Protein AF-A0A3M9NQM4-F1 (afdb_monomer_lite)

Structure (mmCIF, N/CA/C/O backbone):
data_AF-A0A3M9NQM4-F1
#
_entry.id   AF-A0A3M9NQM4-F1
#
loop_
_atom_site.group_PDB
_atom_site.id
_atom_site.type_symbol
_atom_site.label_atom_id
_atom_site.label_alt_id
_atom_site.label_comp_id
_atom_site.label_asym_id
_atom_site.label_entity_id
_atom_site.label_seq_id
_atom_site.pdbx_PDB_ins_code
_atom_site.Cartn_x
_atom_site.Cartn_y
_atom_site.Cartn_z
_atom_site.occupancy
_atom_site.B_iso_or_equiv
_atom_site.auth_seq_id
_atom_site.auth_comp_id
_atom_site.auth_asym_id
_atom_site.auth_atom_id
_atom_site.pdbx_PDB_model_num
ATOM 1 N N . MET A 1 1 ? -20.648 19.987 5.877 1.00 42.72 1 MET A N 1
ATOM 2 C CA . MET A 1 1 ? -20.665 19.271 4.581 1.00 42.72 1 MET A CA 1
ATOM 3 C C . MET A 1 1 ? -22.056 18.678 4.388 1.00 42.72 1 MET A C 1
ATOM 5 O O . MET A 1 1 ? -22.565 18.093 5.330 1.00 42.72 1 MET A O 1
ATOM 9 N N . LYS A 1 2 ? -22.698 18.913 3.235 1.00 42.38 2 LYS A N 1
ATOM 10 C CA . LYS A 1 2 ? -24.076 18.497 2.906 1.00 42.38 2 LYS A CA 1
ATOM 11 C C . LYS A 1 2 ? -24.052 17.304 1.931 1.00 42.38 2 LYS A C 1
ATOM 13 O O . LYS A 1 2 ? -24.336 17.497 0.760 1.00 42.38 2 LYS A O 1
ATOM 18 N N . TYR A 1 3 ? -23.644 16.118 2.375 1.00 53.97 3 TYR A N 1
ATOM 19 C CA . TYR A 1 3 ? -23.673 14.913 1.520 1.00 53.97 3 TYR A CA 1
ATOM 20 C C . TYR A 1 3 ? -24.619 13.819 2.032 1.00 53.97 3 TYR A C 1
ATOM 22 O O . TYR A 1 3 ? -24.836 12.833 1.345 1.00 53.97 3 TYR A O 1
ATOM 30 N N . ASP A 1 4 ? -25.220 14.018 3.205 1.00 52.44 4 ASP A N 1
ATOM 31 C CA . ASP A 1 4 ? -25.971 12.979 3.917 1.00 52.44 4 ASP A CA 1
ATOM 32 C C . ASP A 1 4 ? -27.414 12.783 3.406 1.00 52.44 4 ASP A C 1
ATOM 34 O O . ASP A 1 4 ? -27.995 11.718 3.555 1.00 52.44 4 ASP A O 1
ATOM 38 N N . LYS A 1 5 ? -28.016 13.802 2.772 1.00 53.62 5 LYS A N 1
ATOM 39 C CA . LYS A 1 5 ? -29.459 13.789 2.454 1.00 53.62 5 LYS A CA 1
ATOM 40 C C . LYS A 1 5 ? -29.839 13.201 1.096 1.00 53.62 5 LYS A C 1
ATOM 42 O O . LYS A 1 5 ? -31.005 12.871 0.916 1.00 53.62 5 LYS A O 1
ATOM 47 N N . ASP A 1 6 ? -28.903 13.088 0.159 1.00 64.69 6 ASP A N 1
ATOM 48 C CA . ASP A 1 6 ? -29.222 12.711 -1.226 1.00 64.69 6 ASP A CA 1
ATOM 49 C C . ASP A 1 6 ? -29.076 11.202 -1.501 1.00 64.69 6 ASP A C 1
ATOM 51 O O . ASP A 1 6 ? -29.613 10.713 -2.492 1.00 64.69 6 ASP A O 1
ATOM 55 N N . TYR A 1 7 ? -28.406 10.444 -0.621 1.00 60.53 7 TYR A N 1
ATOM 56 C CA . TYR A 1 7 ? -28.168 9.005 -0.799 1.00 60.53 7 TYR A CA 1
ATOM 57 C C . TYR A 1 7 ? -28.222 8.255 0.544 1.00 60.53 7 TYR A C 1
ATOM 59 O O . TYR A 1 7 ? -27.173 7.951 1.111 1.00 60.53 7 TYR A O 1
ATOM 67 N N . PRO A 1 8 ? -29.425 7.938 1.059 1.00 58.69 8 PRO A N 1
ATOM 68 C CA . PRO A 1 8 ? -29.595 7.318 2.378 1.00 58.69 8 PRO A CA 1
ATOM 69 C C . PRO A 1 8 ? -28.987 5.907 2.491 1.00 58.69 8 PRO A C 1
ATOM 71 O O . PRO A 1 8 ? -28.735 5.451 3.599 1.00 58.69 8 PRO A O 1
ATOM 74 N N . ASP A 1 9 ? -28.723 5.237 1.362 1.00 64.38 9 ASP A N 1
ATOM 75 C CA . ASP A 1 9 ? -28.113 3.898 1.308 1.00 64.38 9 ASP A CA 1
ATOM 76 C C . ASP A 1 9 ? -26.593 3.921 1.059 1.00 64.38 9 ASP A C 1
ATOM 78 O O . ASP A 1 9 ? -25.956 2.868 0.950 1.00 64.38 9 ASP A O 1
ATOM 82 N N . MET A 1 10 ? -25.982 5.103 0.908 1.00 55.38 10 MET A N 1
ATOM 83 C CA . MET A 1 10 ? -24.534 5.200 0.750 1.00 55.38 10 MET A CA 1
ATOM 84 C C . MET A 1 10 ? -23.895 5.109 2.139 1.00 55.38 10 MET A C 1
ATOM 86 O O . MET A 1 10 ? -24.141 5.996 2.956 1.00 55.38 10 MET A O 1
ATOM 90 N N . PRO A 1 11 ? -23.067 4.085 2.430 1.00 52.34 11 PRO A N 1
ATOM 91 C CA . PRO A 1 11 ? -22.427 3.980 3.733 1.00 52.34 11 PRO A CA 1
ATOM 92 C C . PRO A 1 11 ? -21.628 5.257 3.983 1.00 52.34 11 PRO A C 1
ATOM 94 O O . PRO A 1 11 ? -20.752 5.624 3.188 1.00 52.34 11 PRO A O 1
ATOM 97 N N . THR A 1 12 ? -21.961 5.952 5.068 1.00 54.69 12 THR A N 1
ATOM 98 C CA . THR A 1 12 ? -21.257 7.166 5.475 1.00 54.69 12 THR A CA 1
ATOM 99 C C . THR A 1 12 ? -19.790 6.829 5.754 1.00 54.69 12 THR A C 1
ATOM 101 O O . THR A 1 12 ? -19.426 5.677 6.006 1.00 54.69 12 THR A O 1
ATOM 104 N N . ALA A 1 13 ? -18.903 7.827 5.706 1.00 50.00 13 ALA A N 1
ATOM 105 C CA . ALA A 1 13 ? -17.475 7.613 5.966 1.00 50.00 13 ALA A CA 1
ATOM 106 C C . ALA A 1 13 ? -17.199 6.970 7.345 1.00 50.00 13 ALA A C 1
ATOM 108 O O . ALA A 1 13 ? -16.156 6.347 7.524 1.00 50.00 13 ALA A O 1
ATOM 109 N N . GLU A 1 14 ? -18.146 7.068 8.285 1.00 50.31 14 GLU A N 1
ATOM 110 C CA . GLU A 1 14 ? -18.085 6.442 9.611 1.00 50.31 14 GLU A CA 1
ATOM 111 C C . GLU A 1 14 ? -18.491 4.949 9.601 1.00 50.31 14 GLU A C 1
ATOM 113 O O . GLU A 1 14 ? -18.000 4.160 10.414 1.00 50.31 14 GLU A O 1
ATOM 118 N N . GLU A 1 15 ? -19.303 4.516 8.630 1.00 58.75 15 GLU A N 1
ATOM 119 C CA . GLU A 1 15 ? -19.693 3.111 8.412 1.00 58.75 15 GLU A CA 1
ATOM 120 C C . GLU A 1 15 ? -18.789 2.375 7.407 1.00 58.75 15 GLU A C 1
ATOM 122 O O . GLU A 1 15 ? -18.780 1.141 7.330 1.00 58.75 15 GLU A O 1
ATOM 127 N N . GLY A 1 16 ? -17.982 3.119 6.650 1.00 72.38 16 GLY A N 1
ATOM 128 C CA . GLY A 1 16 ? -17.018 2.581 5.700 1.00 72.38 16 GLY A CA 1
ATOM 129 C C . GLY A 1 16 ? -15.943 1.700 6.351 1.00 72.38 16 GLY A C 1
ATOM 130 O O . GLY A 1 16 ? -15.502 1.897 7.482 1.00 72.38 16 GLY A O 1
ATOM 131 N N . GLN A 1 17 ? -15.467 0.699 5.612 1.00 82.94 17 GLN A N 1
ATOM 132 C CA . GLN A 1 17 ? -14.228 0.000 5.962 1.00 82.94 17 GLN A CA 1
ATOM 133 C C . GLN A 1 17 ? -13.028 0.773 5.395 1.00 82.94 17 GLN A C 1
ATOM 135 O O . GLN A 1 17 ? -13.127 1.238 4.257 1.00 82.94 17 GLN A O 1
ATOM 140 N N . PRO A 1 18 ? -11.884 0.857 6.103 1.00 91.69 18 PRO A N 1
ATOM 141 C CA . PRO A 1 18 ? -10.693 1.525 5.587 1.00 91.69 18 PRO A CA 1
ATOM 142 C C . PRO A 1 18 ? -10.189 0.836 4.319 1.00 91.69 18 PRO A C 1
ATOM 144 O O . PRO A 1 18 ? -9.980 -0.375 4.298 1.00 91.69 18 PRO A O 1
ATOM 147 N N . ARG A 1 19 ? -9.980 1.594 3.244 1.00 92.06 19 ARG A N 1
ATOM 148 C CA . ARG A 1 19 ? -9.493 1.069 1.962 1.00 92.06 19 ARG A CA 1
ATOM 149 C C . ARG A 1 19 ? -8.353 1.930 1.455 1.00 92.06 19 ARG A C 1
ATOM 151 O O . ARG A 1 19 ? -8.383 3.145 1.601 1.00 92.06 19 ARG A O 1
ATOM 158 N N . VAL A 1 20 ? -7.372 1.293 0.830 1.00 93.81 20 VAL A N 1
ATOM 159 C CA . VAL A 1 20 ? -6.257 1.966 0.167 1.00 93.81 20 VAL A CA 1
ATOM 160 C C . VAL A 1 20 ? -6.207 1.512 -1.281 1.00 93.81 20 VAL A C 1
ATOM 162 O O . VAL A 1 20 ? -6.210 0.315 -1.564 1.00 93.81 20 VAL A O 1
ATOM 165 N N . SER A 1 21 ? -6.125 2.479 -2.188 1.00 92.31 21 SER A N 1
ATOM 166 C CA . SER A 1 21 ? -5.792 2.262 -3.590 1.00 92.31 21 SER A CA 1
ATOM 167 C C . SER A 1 21 ? -4.551 3.083 -3.910 1.00 92.31 21 SER A C 1
ATOM 169 O O . SER A 1 21 ? -4.623 4.308 -3.963 1.00 92.31 21 SER A O 1
ATOM 171 N N . LEU A 1 22 ? -3.411 2.423 -4.104 1.00 90.69 22 LEU A N 1
ATOM 172 C CA . LEU A 1 22 ? -2.190 3.063 -4.587 1.00 90.69 22 LEU A CA 1
ATOM 173 C C . LEU A 1 22 ? -2.029 2.753 -6.066 1.00 90.69 22 LEU A C 1
ATOM 175 O O . LEU A 1 22 ? -1.942 1.587 -6.433 1.00 90.69 22 LEU A O 1
ATOM 179 N N . ILE A 1 23 ? -1.962 3.786 -6.900 1.00 88.69 23 ILE A N 1
ATOM 180 C CA . ILE A 1 23 ? -1.682 3.656 -8.329 1.00 88.69 23 ILE A CA 1
ATOM 181 C C . ILE A 1 23 ? -0.389 4.409 -8.598 1.00 88.69 23 ILE A C 1
ATOM 183 O O . ILE A 1 23 ? -0.321 5.620 -8.398 1.00 88.69 23 ILE A O 1
ATOM 187 N N . LEU A 1 24 ? 0.629 3.680 -9.037 1.00 84.69 24 LEU A N 1
ATOM 188 C CA . LEU A 1 24 ? 1.923 4.231 -9.388 1.00 84.69 24 LEU A CA 1
ATOM 189 C C . LEU A 1 24 ? 2.159 4.028 -10.890 1.00 84.69 24 LEU A C 1
ATOM 191 O O . LEU A 1 24 ? 2.370 2.887 -11.323 1.00 84.69 24 LEU A O 1
ATOM 195 N N . PRO A 1 25 ? 2.083 5.094 -11.705 1.00 79.50 25 PRO A N 1
ATOM 196 C CA . PRO A 1 25 ? 2.420 5.002 -13.116 1.00 79.50 25 PRO A CA 1
ATOM 197 C C . PRO A 1 25 ? 3.910 4.701 -13.274 1.00 79.50 25 PRO A C 1
ATOM 199 O O . PRO A 1 25 ? 4.737 5.202 -12.516 1.00 79.50 25 PRO A O 1
ATOM 202 N N . PHE A 1 26 ? 4.259 3.891 -14.270 1.00 72.69 26 PHE A N 1
ATOM 203 C CA . PHE A 1 26 ? 5.653 3.677 -14.616 1.00 72.69 26 PHE A CA 1
ATOM 204 C C . PHE A 1 26 ? 6.258 4.958 -15.195 1.00 72.69 26 PHE A C 1
ATOM 206 O O . PHE A 1 26 ? 5.868 5.406 -16.274 1.00 72.69 26 PHE A O 1
ATOM 213 N N . GLU A 1 27 ? 7.254 5.507 -14.505 1.00 67.06 27 GLU A N 1
ATOM 214 C CA . GLU A 1 27 ? 8.105 6.570 -15.030 1.00 67.06 27 GLU A CA 1
ATOM 215 C C . GLU A 1 27 ? 9.518 6.039 -15.292 1.00 67.06 27 GLU A C 1
ATOM 217 O O . GLU A 1 27 ? 10.037 5.241 -14.517 1.00 67.06 27 GLU A O 1
ATOM 222 N N . LEU A 1 28 ? 10.196 6.548 -16.331 1.00 54.69 28 LEU A N 1
ATOM 223 C CA . LEU A 1 28 ? 11.594 6.200 -16.664 1.00 54.69 28 LEU A CA 1
ATOM 224 C C . LEU A 1 28 ? 12.574 6.390 -15.485 1.00 54.69 28 LEU A C 1
ATOM 226 O O . LEU A 1 28 ? 13.648 5.798 -15.467 1.00 54.69 28 LEU A O 1
ATOM 230 N N . LYS A 1 29 ? 12.212 7.205 -14.486 1.00 55.62 29 LYS A N 1
ATOM 231 C CA . LYS A 1 29 ? 12.987 7.440 -13.257 1.00 55.62 29 LYS A CA 1
ATOM 232 C C . LYS A 1 29 ? 12.824 6.332 -12.202 1.00 55.62 29 LYS A C 1
ATOM 234 O O . LYS A 1 29 ? 13.580 6.308 -11.238 1.00 55.62 29 LYS A O 1
ATOM 239 N N . MET A 1 30 ? 11.882 5.403 -12.387 1.00 62.59 30 MET A N 1
ATOM 240 C CA . MET A 1 30 ? 11.623 4.252 -11.505 1.00 62.59 30 MET A CA 1
ATOM 241 C C . MET A 1 30 ? 12.415 2.995 -11.900 1.00 62.59 30 MET A C 1
ATOM 243 O O . MET A 1 30 ? 12.137 1.908 -11.402 1.00 62.59 30 MET A O 1
ATOM 247 N N . ASN A 1 31 ? 13.431 3.127 -12.761 1.00 63.50 31 ASN A N 1
ATOM 248 C CA . ASN A 1 31 ? 14.296 2.016 -13.187 1.00 63.50 31 ASN A CA 1
ATOM 249 C C . ASN A 1 31 ? 15.128 1.398 -12.045 1.00 63.50 31 ASN A C 1
ATOM 251 O O . ASN A 1 31 ? 15.769 0.367 -12.242 1.00 63.50 31 ASN A O 1
ATOM 255 N N . HIS A 1 32 ? 15.135 2.018 -10.862 1.00 71.00 32 HIS A N 1
ATOM 256 C CA . HIS A 1 32 ? 15.797 1.503 -9.671 1.00 71.00 32 HIS A CA 1
ATOM 257 C C . HIS A 1 32 ? 14.772 1.006 -8.653 1.00 71.00 32 HIS A C 1
ATOM 259 O O . HIS A 1 32 ? 13.951 1.772 -8.150 1.00 71.00 32 HIS A O 1
ATOM 265 N N . GLU A 1 33 ? 14.887 -0.275 -8.302 1.00 78.56 33 GLU A N 1
ATOM 266 C CA . GLU A 1 33 ? 14.038 -0.962 -7.325 1.00 78.56 33 GLU A CA 1
ATOM 267 C C . GLU A 1 33 ? 13.953 -0.190 -6.000 1.00 78.56 33 GLU A C 1
ATOM 269 O O . GLU A 1 33 ? 12.862 0.060 -5.497 1.00 78.56 33 GLU A O 1
ATOM 274 N N . LYS A 1 34 ? 15.086 0.310 -5.494 1.00 82.56 34 LYS A N 1
ATOM 275 C CA . LYS A 1 34 ? 15.122 1.135 -4.280 1.00 82.56 34 LYS A CA 1
ATOM 276 C C . LYS A 1 34 ? 14.226 2.377 -4.378 1.00 82.56 34 LYS A C 1
ATOM 278 O O . LYS A 1 34 ? 13.447 2.635 -3.471 1.00 82.56 34 LYS A O 1
ATOM 283 N N . SER A 1 35 ? 14.294 3.112 -5.488 1.00 82.00 35 SER A N 1
ATOM 284 C CA . SER A 1 35 ? 13.483 4.319 -5.693 1.00 82.00 35 SER A CA 1
ATOM 285 C C . SER A 1 35 ? 11.992 3.999 -5.780 1.00 82.00 35 SER A C 1
ATOM 287 O O . SER A 1 3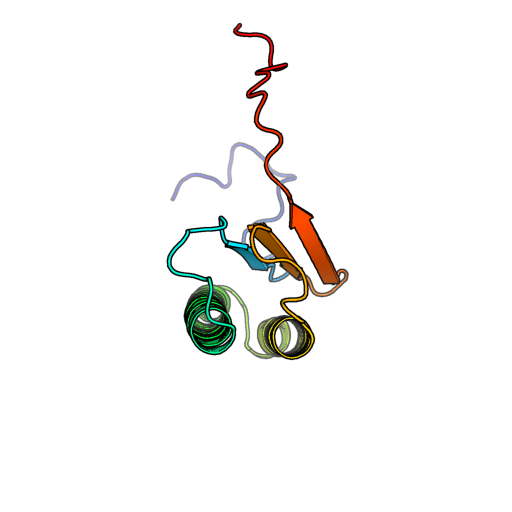5 ? 11.173 4.753 -5.261 1.00 82.00 35 SER A O 1
ATOM 289 N N . LEU A 1 36 ? 11.633 2.866 -6.389 1.00 82.75 36 LEU A N 1
ATOM 290 C CA . LEU A 1 36 ? 10.259 2.373 -6.370 1.00 82.75 36 LEU A CA 1
ATOM 291 C C . LEU A 1 36 ? 9.791 2.074 -4.938 1.00 82.75 36 LEU A C 1
ATOM 293 O O . LEU A 1 36 ? 8.713 2.515 -4.539 1.00 82.75 36 LEU A O 1
ATOM 297 N N . PHE A 1 37 ? 10.590 1.336 -4.167 1.00 87.44 37 PHE A N 1
ATOM 298 C CA . PHE A 1 37 ? 10.273 0.999 -2.780 1.00 87.44 37 PHE A CA 1
ATOM 299 C C . PHE A 1 37 ? 10.136 2.241 -1.898 1.00 87.44 37 PHE A C 1
ATOM 301 O O . PHE A 1 37 ? 9.199 2.316 -1.099 1.00 87.44 37 PHE A O 1
ATOM 308 N N . ASP A 1 38 ? 11.013 3.229 -2.070 1.00 88.12 38 ASP A N 1
ATOM 309 C CA . ASP A 1 38 ? 10.952 4.502 -1.353 1.00 88.12 38 ASP A CA 1
ATOM 310 C C . ASP A 1 38 ? 9.638 5.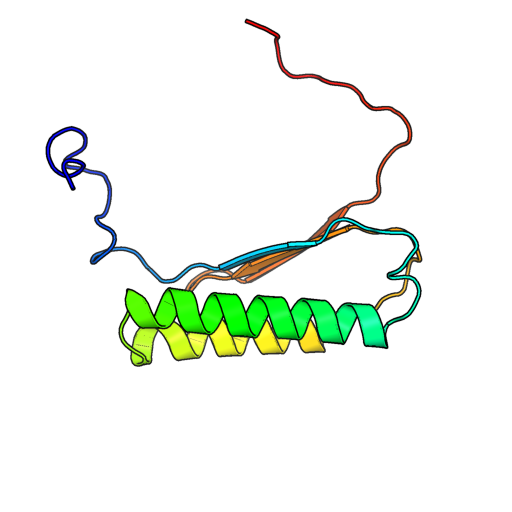241 -1.667 1.00 88.12 38 ASP A C 1
ATOM 312 O O . ASP A 1 38 ? 8.945 5.693 -0.751 1.00 88.12 38 ASP A O 1
ATOM 316 N N . LEU A 1 39 ? 9.232 5.294 -2.944 1.00 88.25 39 LEU A N 1
ATOM 317 C CA . LEU A 1 39 ? 7.968 5.912 -3.362 1.00 88.25 39 LEU A CA 1
ATOM 318 C C . LEU A 1 39 ? 6.746 5.173 -2.811 1.00 88.25 39 LEU A C 1
ATOM 320 O O . LEU A 1 39 ? 5.858 5.805 -2.240 1.00 88.25 39 LEU A O 1
ATOM 324 N N . LEU A 1 40 ? 6.708 3.844 -2.920 1.00 89.31 40 LEU A N 1
ATOM 325 C CA . LEU A 1 40 ? 5.616 3.034 -2.376 1.00 89.31 40 LEU A CA 1
ATOM 326 C C . LEU A 1 40 ? 5.501 3.190 -0.857 1.00 89.31 40 LEU A C 1
ATOM 328 O O . LEU A 1 40 ? 4.395 3.295 -0.327 1.00 89.31 40 LEU A O 1
ATOM 332 N N . THR A 1 41 ? 6.634 3.262 -0.158 1.00 91.50 41 THR A N 1
ATOM 333 C CA . THR A 1 41 ? 6.682 3.484 1.291 1.00 91.50 41 THR A CA 1
ATOM 334 C C . THR A 1 41 ? 6.165 4.873 1.655 1.00 91.50 41 THR A C 1
ATOM 336 O O . THR A 1 41 ? 5.360 5.010 2.579 1.00 91.50 41 THR A O 1
ATOM 339 N N . LEU A 1 42 ? 6.566 5.909 0.912 1.00 92.50 42 LEU A N 1
ATOM 340 C CA . LEU A 1 42 ? 6.070 7.270 1.102 1.00 92.50 42 LEU A CA 1
ATOM 341 C C . LEU A 1 42 ? 4.550 7.340 0.900 1.00 92.50 42 LEU A C 1
ATOM 343 O O . LEU A 1 42 ? 3.838 7.898 1.740 1.00 92.50 42 LEU A O 1
ATOM 347 N N . SER A 1 43 ? 4.044 6.728 -0.172 1.00 91.94 43 SER A N 1
ATOM 348 C CA . SER A 1 43 ? 2.611 6.648 -0.458 1.00 91.94 43 SER A CA 1
ATOM 349 C C . SER A 1 43 ? 1.847 5.870 0.616 1.00 91.94 43 SER A C 1
ATOM 351 O O . SER A 1 43 ? 0.775 6.307 1.033 1.00 91.94 43 SER A O 1
ATOM 353 N N . ALA A 1 44 ? 2.402 4.767 1.125 1.00 93.25 44 ALA A N 1
ATOM 354 C CA . ALA A 1 44 ? 1.799 3.995 2.210 1.00 93.25 44 ALA A CA 1
ATOM 355 C C . ALA A 1 44 ? 1.733 4.785 3.525 1.00 93.25 44 ALA A C 1
ATOM 357 O O . ALA A 1 44 ? 0.702 4.770 4.193 1.00 93.25 44 ALA A O 1
ATOM 358 N N . ASN A 1 45 ? 2.790 5.526 3.870 1.00 95.12 45 ASN A N 1
ATOM 359 C CA . ASN A 1 45 ? 2.803 6.391 5.051 1.00 95.12 45 ASN A CA 1
ATOM 360 C C . ASN A 1 45 ? 1.767 7.520 4.941 1.00 95.12 45 ASN A C 1
ATOM 362 O O . ASN A 1 45 ? 1.145 7.889 5.938 1.00 95.12 45 ASN A O 1
ATOM 366 N N . LYS A 1 46 ? 1.570 8.077 3.739 1.00 94.75 46 LYS A N 1
ATOM 367 C CA . LYS A 1 46 ? 0.522 9.074 3.492 1.00 94.75 46 LYS A CA 1
ATOM 368 C C . LYS A 1 46 ? -0.872 8.464 3.668 1.00 94.75 46 LYS A C 1
ATOM 370 O O . LYS A 1 46 ? -1.672 9.024 4.410 1.00 94.75 46 LYS A O 1
ATOM 375 N N . ALA A 1 47 ? -1.121 7.298 3.072 1.00 93.62 47 ALA A N 1
ATOM 376 C CA . ALA A 1 47 ? -2.393 6.589 3.208 1.00 93.62 47 ALA A CA 1
ATOM 377 C C . ALA A 1 47 ? -2.705 6.216 4.670 1.00 93.62 47 ALA A C 1
ATOM 379 O O . ALA A 1 47 ? -3.840 6.349 5.113 1.00 93.62 47 ALA A O 1
ATOM 380 N N . GLU A 1 48 ? -1.702 5.797 5.447 1.00 95.06 48 GLU A N 1
ATOM 381 C CA . GLU A 1 48 ? -1.848 5.530 6.885 1.00 95.06 48 GLU A CA 1
ATOM 382 C C . GLU A 1 48 ? -2.278 6.775 7.662 1.00 95.06 48 GLU A C 1
ATOM 384 O O . GLU A 1 48 ? -3.206 6.701 8.467 1.00 95.06 48 GLU A O 1
ATOM 389 N N . LYS A 1 49 ? -1.640 7.923 7.403 1.00 95.25 49 LYS A N 1
ATOM 390 C CA . LYS A 1 49 ? -2.023 9.191 8.034 1.00 95.25 49 LYS A CA 1
ATOM 391 C C . LYS A 1 49 ? -3.458 9.573 7.689 1.00 95.25 49 LYS A C 1
ATOM 393 O O . LYS A 1 49 ? -4.196 9.943 8.590 1.00 95.25 49 LYS A O 1
ATOM 398 N N . GLU A 1 50 ? -3.853 9.456 6.423 1.00 92.75 50 GLU A N 1
ATOM 399 C CA . GLU A 1 50 ? -5.210 9.787 5.972 1.00 92.75 50 GLU A CA 1
ATOM 400 C C . GLU A 1 50 ? -6.264 8.859 6.591 1.00 92.75 50 GLU A C 1
ATOM 402 O O . GLU A 1 50 ? -7.267 9.337 7.110 1.00 92.75 50 GLU A O 1
ATOM 407 N N . LEU A 1 51 ? -6.019 7.546 6.626 1.00 91.94 51 LEU A N 1
ATOM 408 C CA . LEU A 1 51 ? -6.959 6.592 7.219 1.00 91.94 51 LEU A CA 1
ATOM 409 C C . LEU A 1 51 ? -7.136 6.790 8.729 1.00 91.94 51 LEU A C 1
ATOM 411 O O . LEU A 1 51 ? -8.251 6.646 9.225 1.00 91.94 51 LEU A O 1
ATOM 415 N N . ARG A 1 52 ? -6.072 7.148 9.456 1.00 93.62 52 ARG A N 1
ATOM 416 C CA . ARG A 1 52 ? -6.142 7.426 10.902 1.00 93.62 52 ARG A CA 1
ATOM 417 C C . ARG A 1 52 ? -6.967 8.663 11.259 1.00 93.62 52 ARG A C 1
ATOM 419 O O . ARG A 1 52 ? -7.380 8.785 12.405 1.00 93.62 52 ARG A O 1
ATOM 426 N N . LEU A 1 53 ? -7.206 9.573 10.312 1.00 92.38 53 LEU A N 1
ATOM 427 C CA . LEU A 1 53 ? -8.078 10.732 10.540 1.00 92.38 53 LEU A CA 1
ATOM 428 C C . LEU A 1 53 ? -9.562 10.352 10.551 1.00 92.38 53 LEU A C 1
ATOM 430 O O . LEU A 1 53 ? -10.370 11.099 11.092 1.00 92.38 53 LEU A O 1
ATOM 434 N N . THR A 1 54 ? -9.924 9.225 9.934 1.00 90.00 54 THR A N 1
ATOM 435 C CA . THR A 1 54 ? -11.326 8.835 9.710 1.00 90.00 54 THR A CA 1
ATOM 436 C C . THR A 1 54 ? -11.709 7.552 10.442 1.00 90.00 54 THR A C 1
ATOM 438 O O . THR A 1 54 ? -12.866 7.380 10.805 1.00 90.00 54 THR A O 1
ATOM 441 N N . TYR A 1 55 ? -10.756 6.651 10.683 1.00 90.12 55 TYR A N 1
ATOM 442 C CA . TYR A 1 55 ? -11.021 5.336 11.258 1.00 90.12 55 TYR A CA 1
ATOM 443 C C . TYR A 1 55 ? -10.191 5.094 12.523 1.00 90.12 55 TYR A C 1
ATOM 445 O O . TYR A 1 55 ? -9.035 5.520 12.591 1.00 90.12 55 TYR A O 1
ATOM 453 N N . PRO A 1 56 ? -10.731 4.349 13.506 1.00 91.50 56 PRO A N 1
ATOM 454 C CA . PRO A 1 56 ? -9.982 3.967 14.694 1.00 91.50 56 PRO A CA 1
ATOM 455 C C . PRO A 1 56 ? -8.809 3.053 14.333 1.00 91.50 56 PRO A C 1
ATOM 457 O O . PRO A 1 56 ? -8.881 2.258 13.388 1.00 91.50 56 PRO A O 1
ATOM 460 N N . GLU A 1 57 ? -7.747 3.119 15.137 1.00 92.12 57 GLU A N 1
ATOM 461 C CA . GLU A 1 57 ? -6.496 2.386 14.905 1.00 92.12 57 GLU A CA 1
ATOM 462 C C . GLU A 1 57 ? -6.719 0.884 14.688 1.00 92.12 57 GLU A C 1
ATOM 464 O O . GLU A 1 57 ? -6.112 0.286 13.804 1.00 92.12 57 GLU A O 1
ATOM 469 N N . GLU A 1 58 ? -7.653 0.285 15.424 1.00 91.81 58 GLU A N 1
ATOM 470 C CA . GLU A 1 58 ? -8.002 -1.137 15.335 1.00 91.81 58 GLU A CA 1
ATOM 471 C C . GLU A 1 58 ? -8.457 -1.562 13.931 1.00 91.81 58 GLU A C 1
ATOM 473 O O . GLU A 1 58 ? -8.212 -2.691 13.502 1.00 91.81 58 GLU A O 1
ATOM 478 N N . ARG A 1 59 ? -9.092 -0.648 13.186 1.00 90.75 59 ARG A N 1
ATOM 479 C CA . ARG A 1 59 ? -9.515 -0.882 11.799 1.00 90.75 59 ARG A CA 1
ATOM 480 C C . ARG A 1 59 ? -8.407 -0.547 10.802 1.00 90.75 59 ARG A C 1
ATOM 482 O O . ARG A 1 59 ? -8.294 -1.213 9.773 1.00 90.75 59 ARG A O 1
ATOM 489 N N . VAL A 1 60 ? -7.578 0.457 11.092 1.00 94.44 60 VAL A N 1
ATOM 490 C CA . VAL A 1 60 ? -6.505 0.920 10.193 1.00 94.44 60 VAL A CA 1
ATOM 491 C C . VAL A 1 60 ? -5.305 -0.026 10.202 1.00 94.44 60 VAL A C 1
ATOM 493 O O . VAL A 1 60 ? -4.819 -0.423 9.139 1.00 94.44 60 VAL A O 1
ATOM 496 N N . ALA A 1 61 ? -4.852 -0.436 11.386 1.00 93.94 61 ALA A N 1
ATOM 497 C CA . ALA A 1 61 ? -3.679 -1.279 11.587 1.00 93.94 61 ALA A CA 1
ATOM 498 C C . ALA A 1 61 ? -3.650 -2.545 10.704 1.00 93.94 61 ALA A C 1
ATOM 500 O O . ALA A 1 61 ? -2.630 -2.776 10.043 1.00 93.94 61 ALA A O 1
ATOM 501 N N . PRO A 1 62 ? -4.723 -3.363 10.599 1.00 94.12 62 PRO A N 1
ATOM 502 C CA . PRO A 1 62 ? -4.696 -4.549 9.744 1.00 94.12 62 PRO A CA 1
ATOM 503 C C . PRO A 1 62 ? -4.570 -4.205 8.254 1.00 94.12 62 PRO A C 1
ATOM 505 O O . PRO A 1 62 ? -3.871 -4.912 7.526 1.00 94.12 62 PRO A O 1
ATOM 508 N N . VAL A 1 63 ? -5.192 -3.116 7.791 1.00 95.44 63 VAL A N 1
ATOM 509 C CA . VAL A 1 63 ? -5.114 -2.674 6.387 1.00 95.44 63 VAL A CA 1
ATOM 510 C C . VAL A 1 63 ? -3.709 -2.180 6.055 1.00 95.44 63 VAL A C 1
ATOM 512 O O . VAL A 1 63 ? -3.134 -2.591 5.047 1.00 95.44 63 VAL A O 1
ATOM 515 N N . ILE A 1 64 ? -3.105 -1.377 6.929 1.00 96.06 64 ILE A N 1
ATOM 516 C CA . ILE A 1 64 ? -1.740 -0.876 6.733 1.00 96.06 64 ILE A CA 1
ATOM 517 C C . ILE A 1 64 ? -0.707 -1.999 6.822 1.00 96.06 64 ILE A C 1
ATOM 519 O O . ILE A 1 64 ? 0.226 -2.044 6.017 1.00 96.06 64 ILE A O 1
ATOM 523 N N . LYS A 1 65 ? -0.893 -2.963 7.729 1.00 95.56 65 LYS A N 1
ATOM 524 C CA . LYS A 1 65 ? -0.039 -4.153 7.805 1.00 95.56 65 LYS A CA 1
ATOM 525 C C . LYS A 1 65 ? -0.079 -4.955 6.502 1.00 95.56 65 LYS A C 1
ATOM 527 O O . LYS A 1 65 ? 0.976 -5.341 5.999 1.00 95.56 65 LYS A O 1
ATOM 532 N N . LYS A 1 66 ? -1.271 -5.171 5.929 1.00 95.19 66 LYS A N 1
ATOM 533 C CA . LYS A 1 66 ? -1.419 -5.821 4.616 1.00 95.19 66 LYS A CA 1
ATOM 534 C C . LYS A 1 66 ? -0.725 -5.022 3.518 1.00 95.19 66 LYS A C 1
ATOM 536 O O . LYS A 1 66 ? 0.057 -5.595 2.769 1.00 95.19 66 LYS A O 1
ATOM 541 N N . LEU A 1 67 ? -0.948 -3.709 3.462 1.00 95.44 67 LEU A N 1
ATOM 542 C CA . LEU A 1 67 ? -0.332 -2.828 2.470 1.00 95.44 67 LEU A CA 1
ATOM 543 C C . LEU A 1 67 ? 1.198 -2.915 2.495 1.00 95.44 67 LEU A C 1
ATOM 545 O O . LEU A 1 67 ? 1.815 -3.162 1.462 1.00 95.44 67 LEU A O 1
ATOM 549 N N . ARG A 1 68 ? 1.810 -2.783 3.676 1.00 95.31 68 ARG A N 1
ATOM 550 C CA . ARG A 1 68 ? 3.269 -2.879 3.845 1.00 95.31 68 ARG A CA 1
ATOM 551 C C . ARG A 1 68 ? 3.802 -4.259 3.455 1.00 95.31 68 ARG A C 1
ATOM 553 O O . ARG A 1 68 ? 4.843 -4.343 2.810 1.00 95.31 68 ARG A O 1
ATOM 560 N N . ARG A 1 69 ? 3.073 -5.332 3.786 1.00 94.88 69 ARG A N 1
ATOM 561 C CA . ARG A 1 69 ? 3.416 -6.702 3.370 1.00 94.88 69 ARG A CA 1
ATOM 562 C C . ARG A 1 69 ? 3.385 -6.865 1.849 1.00 94.88 69 ARG A C 1
ATOM 564 O O . ARG A 1 69 ? 4.301 -7.466 1.301 1.00 94.88 69 ARG A O 1
ATOM 571 N N . LEU A 1 70 ? 2.358 -6.339 1.177 1.00 92.94 70 LEU A N 1
ATOM 572 C CA . LEU A 1 70 ? 2.276 -6.377 -0.286 1.00 92.94 70 LEU A CA 1
ATOM 573 C C . LEU A 1 70 ? 3.436 -5.612 -0.913 1.00 92.94 70 LEU A C 1
ATOM 575 O O . LEU A 1 70 ? 4.081 -6.149 -1.804 1.00 92.94 70 LEU A O 1
ATOM 579 N N . ILE A 1 71 ? 3.728 -4.405 -0.413 1.00 91.25 71 ILE A N 1
ATOM 580 C CA . ILE A 1 71 ? 4.842 -3.584 -0.899 1.00 91.25 71 ILE A CA 1
ATOM 581 C C . ILE A 1 71 ? 6.156 -4.352 -0.783 1.00 91.25 71 ILE A C 1
ATOM 583 O O . ILE A 1 71 ? 6.842 -4.495 -1.785 1.00 91.25 71 ILE A O 1
ATOM 587 N N . ALA A 1 72 ? 6.460 -4.925 0.386 1.00 90.38 72 ALA A N 1
ATOM 588 C CA . ALA A 1 72 ? 7.674 -5.716 0.611 1.00 90.38 72 ALA A CA 1
ATOM 589 C C . ALA A 1 72 ? 7.802 -6.946 -0.312 1.00 90.38 72 ALA A C 1
ATOM 591 O O . ALA A 1 72 ? 8.908 -7.418 -0.554 1.00 90.38 72 ALA A O 1
ATOM 592 N N . GLY A 1 73 ? 6.682 -7.475 -0.815 1.00 87.94 73 GLY A N 1
ATOM 593 C CA . GLY A 1 73 ? 6.653 -8.610 -1.736 1.00 87.94 73 GLY A CA 1
ATOM 594 C C . GLY A 1 73 ? 6.760 -8.240 -3.219 1.00 87.94 73 GLY A C 1
ATOM 595 O O . GLY A 1 73 ? 6.852 -9.140 -4.057 1.00 87.94 73 GLY A O 1
ATOM 596 N N . ILE A 1 74 ? 6.741 -6.956 -3.584 1.00 85.19 74 ILE A N 1
ATOM 597 C CA . ILE A 1 74 ? 6.842 -6.529 -4.986 1.00 85.19 74 ILE A CA 1
ATOM 598 C C . ILE A 1 74 ? 8.263 -6.774 -5.492 1.00 85.19 74 ILE A C 1
ATOM 600 O O 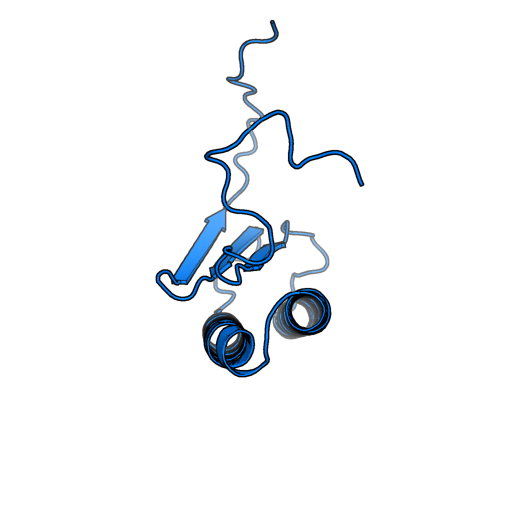. ILE A 1 74 ? 9.226 -6.327 -4.890 1.00 85.19 74 ILE A O 1
ATOM 604 N N . HIS A 1 75 ? 8.386 -7.475 -6.620 1.00 76.25 75 HIS A N 1
ATOM 605 C CA . HIS A 1 75 ? 9.666 -7.701 -7.292 1.00 76.25 75 HIS A CA 1
ATOM 606 C C . HIS A 1 75 ? 9.634 -7.047 -8.673 1.00 76.25 75 HIS A C 1
ATOM 608 O O . HIS A 1 75 ? 8.819 -7.415 -9.527 1.00 76.25 75 HIS A O 1
ATOM 614 N N . CYS A 1 76 ? 10.550 -6.115 -8.922 1.00 65.69 76 CYS A N 1
ATOM 615 C CA . CYS A 1 76 ? 10.690 -5.444 -10.212 1.00 65.69 76 CYS A CA 1
ATOM 616 C C . CYS A 1 76 ? 11.395 -6.340 -11.236 1.00 65.69 76 CYS A C 1
ATOM 618 O O . CYS A 1 76 ? 12.572 -6.175 -11.528 1.00 65.69 76 CYS A O 1
ATOM 620 N N . ARG A 1 77 ? 10.675 -7.315 -11.805 1.00 60.91 77 ARG A N 1
ATOM 621 C CA . ARG A 1 77 ? 11.229 -8.184 -12.861 1.00 60.91 77 ARG A CA 1
ATOM 622 C C . ARG A 1 77 ? 11.137 -7.594 -14.273 1.00 60.91 77 ARG A C 1
ATOM 624 O O . ARG A 1 77 ? 11.762 -8.132 -15.181 1.00 60.91 77 ARG A O 1
ATOM 631 N N . ARG A 1 78 ? 10.326 -6.553 -14.502 1.00 58.66 78 ARG A N 1
ATOM 632 C CA . ARG A 1 78 ? 10.087 -5.976 -15.838 1.00 58.66 78 ARG A CA 1
ATOM 633 C C . ARG A 1 78 ? 10.161 -4.455 -15.798 1.00 58.66 78 ARG A C 1
ATOM 635 O O . ARG A 1 78 ? 9.372 -3.816 -15.109 1.00 58.66 78 ARG A O 1
ATOM 642 N N . ASN A 1 79 ? 11.064 -3.895 -16.594 1.00 61.22 79 ASN A N 1
ATOM 643 C CA . ASN A 1 79 ? 11.500 -2.498 -16.528 1.00 61.22 79 ASN A CA 1
ATOM 644 C C . ASN A 1 79 ? 10.470 -1.447 -16.981 1.00 61.22 79 ASN A C 1
ATOM 646 O O . ASN A 1 79 ? 10.871 -0.316 -17.178 1.00 61.22 79 ASN A O 1
ATOM 650 N N . ASN A 1 80 ? 9.181 -1.764 -17.168 1.00 70.75 80 ASN A N 1
ATOM 651 C CA . ASN A 1 80 ? 8.193 -0.826 -17.730 1.00 70.75 80 ASN A CA 1
ATOM 652 C C . ASN A 1 80 ? 6.745 -1.137 -17.290 1.00 70.75 80 ASN A C 1
ATOM 654 O O . ASN A 1 80 ? 5.836 -1.179 -18.125 1.00 70.75 80 ASN A O 1
ATOM 658 N N . GLN A 1 81 ? 6.513 -1.446 -16.011 1.00 77.75 81 GLN A N 1
ATOM 659 C CA . GLN A 1 81 ? 5.164 -1.759 -15.521 1.00 77.75 81 GLN A CA 1
ATOM 660 C C . GLN A 1 81 ? 4.695 -0.758 -14.470 1.00 77.75 81 GLN A C 1
ATOM 662 O O . GLN A 1 81 ? 5.385 -0.523 -13.482 1.00 77.75 81 GLN A O 1
ATOM 667 N N . SER A 1 82 ? 3.512 -0.185 -14.686 1.00 84.38 82 SER A N 1
ATOM 668 C CA . SER A 1 82 ? 2.786 0.563 -13.661 1.00 84.38 82 SER A CA 1
ATOM 669 C C . SER A 1 82 ? 2.226 -0.424 -12.643 1.00 84.38 82 SER A C 1
ATOM 671 O O . SER A 1 82 ? 1.869 -1.548 -13.002 1.00 84.38 82 SER A O 1
ATOM 673 N N . ILE A 1 83 ? 2.100 -0.006 -11.389 1.00 87.25 83 ILE A N 1
ATOM 674 C CA . ILE A 1 83 ? 1.635 -0.863 -10.294 1.00 87.25 8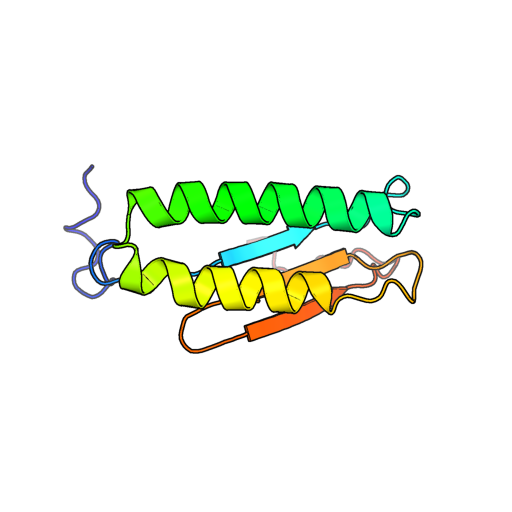3 ILE A CA 1
ATOM 675 C C . ILE A 1 83 ? 0.349 -0.279 -9.717 1.00 87.25 83 ILE A C 1
ATOM 677 O O . ILE A 1 83 ? 0.277 0.917 -9.448 1.00 87.25 83 ILE A O 1
ATOM 681 N N . CYS A 1 84 ? -0.661 -1.118 -9.493 1.00 89.94 84 CYS A N 1
ATOM 682 C CA . CYS A 1 84 ? -1.794 -0.780 -8.635 1.00 89.94 84 CYS A CA 1
ATOM 683 C C . CYS A 1 84 ? -1.871 -1.754 -7.467 1.00 89.94 84 CYS A C 1
ATOM 685 O O . CYS A 1 84 ? -1.839 -2.966 -7.662 1.00 89.94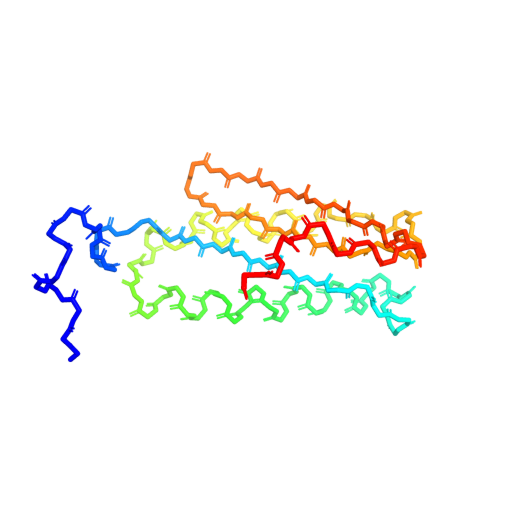 84 CYS A O 1
ATOM 687 N N . ILE A 1 85 ? -1.989 -1.219 -6.257 1.00 92.38 85 ILE A N 1
ATOM 688 C CA . ILE A 1 85 ? -2.162 -1.978 -5.025 1.00 92.38 85 ILE A CA 1
ATOM 689 C C . ILE A 1 85 ? -3.509 -1.584 -4.428 1.00 92.38 85 ILE A C 1
ATOM 691 O O . ILE A 1 85 ? -3.719 -0.426 -4.070 1.00 92.38 85 ILE A O 1
ATOM 695 N N . LEU A 1 86 ? -4.409 -2.557 -4.303 1.00 92.94 86 LEU A N 1
ATOM 696 C CA . LEU A 1 86 ? -5.723 -2.395 -3.688 1.00 92.94 86 LEU A CA 1
ATOM 697 C C . LEU A 1 86 ? -5.769 -3.185 -2.385 1.00 92.94 86 LEU A C 1
ATOM 699 O O . LEU A 1 86 ? -5.579 -4.404 -2.386 1.00 92.94 86 LEU A O 1
ATOM 703 N N . VAL A 1 87 ? -6.059 -2.506 -1.278 1.00 94.81 87 VAL A N 1
ATOM 704 C CA . VAL A 1 87 ? -6.134 -3.120 0.051 1.00 94.81 87 VAL A CA 1
ATOM 705 C C . VAL A 1 87 ? -7.407 -2.692 0.765 1.00 94.81 87 VAL A C 1
ATOM 707 O O . VAL A 1 87 ? -7.753 -1.516 0.813 1.00 94.81 87 VAL A O 1
ATOM 710 N N . SER A 1 88 ? -8.093 -3.666 1.348 1.00 91.50 88 SER A N 1
ATOM 711 C CA . SER A 1 88 ? -9.214 -3.491 2.267 1.00 91.50 88 SER A CA 1
ATOM 712 C C . SER A 1 88 ? -9.152 -4.570 3.362 1.00 91.50 88 SER A C 1
ATOM 714 O O . SER A 1 88 ? -8.314 -5.486 3.296 1.00 91.50 88 SER A O 1
ATOM 716 N N . PRO A 1 89 ? -10.038 -4.543 4.372 1.00 90.12 89 PRO A N 1
ATOM 717 C CA . PRO A 1 89 ? -10.104 -5.613 5.357 1.00 90.12 89 PRO A CA 1
ATOM 718 C C . PRO A 1 89 ? -10.409 -6.971 4.718 1.00 90.12 89 PRO A C 1
ATOM 720 O O . PRO A 1 89 ? -9.897 -7.984 5.190 1.00 90.12 89 PRO A O 1
ATOM 723 N N . LEU A 1 90 ? -11.140 -6.992 3.600 1.00 88.31 90 LEU A N 1
ATOM 724 C CA . LEU A 1 90 ? -11.579 -8.215 2.922 1.00 88.31 90 LEU A CA 1
ATOM 725 C C . LEU A 1 90 ? -10.728 -8.592 1.703 1.00 88.31 90 LEU A C 1
ATOM 727 O O . LEU A 1 90 ? -10.757 -9.739 1.271 1.00 88.31 90 LEU A O 1
ATOM 731 N N . THR A 1 91 ? -9.969 -7.655 1.132 1.00 88.75 91 THR A N 1
ATOM 732 C CA . THR A 1 91 ? -9.283 -7.866 -0.151 1.00 88.75 91 THR A CA 1
ATOM 733 C C . THR A 1 91 ? -7.859 -7.342 -0.147 1.00 88.75 91 THR A C 1
ATOM 735 O O . THR A 1 91 ? -7.589 -6.257 0.359 1.00 88.75 91 THR A O 1
ATOM 738 N N . GLU A 1 92 ? -6.969 -8.060 -0.819 1.00 93.50 92 GLU A N 1
ATOM 739 C CA . GLU A 1 92 ? -5.624 -7.602 -1.151 1.00 93.50 92 GLU A CA 1
ATOM 740 C C . GLU A 1 92 ? -5.304 -7.995 -2.591 1.00 93.50 92 GLU A C 1
ATOM 742 O O . GLU A 1 92 ? -5.393 -9.167 -2.950 1.00 93.50 92 GLU A O 1
ATOM 747 N N . LYS A 1 93 ? -5.008 -7.015 -3.446 1.00 91.62 93 LYS A N 1
ATOM 748 C CA . LYS A 1 93 ? -4.693 -7.257 -4.856 1.00 91.62 93 LYS A CA 1
ATOM 749 C C . LYS A 1 93 ? -3.558 -6.356 -5.313 1.00 91.62 93 LYS A C 1
ATOM 751 O O . LYS A 1 93 ? -3.526 -5.177 -4.971 1.00 91.62 93 LYS A O 1
ATOM 756 N N . VAL A 1 94 ? -2.659 -6.916 -6.115 1.00 90.31 94 VAL A N 1
ATOM 757 C CA . VAL A 1 94 ? -1.599 -6.180 -6.809 1.00 90.31 94 VAL A CA 1
ATOM 758 C C . VAL A 1 94 ? -1.753 -6.439 -8.300 1.00 90.31 94 VAL A C 1
ATOM 760 O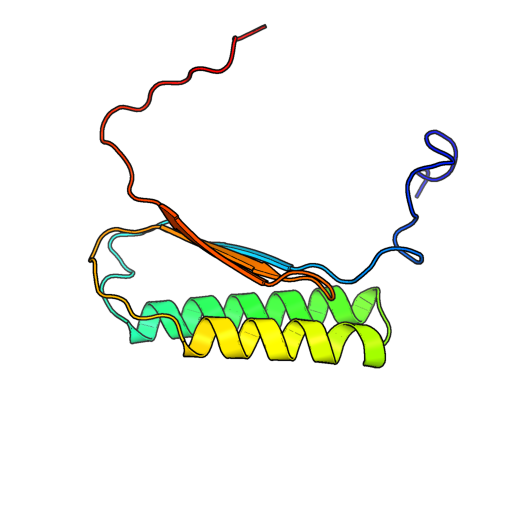 O . VAL A 1 94 ? -1.824 -7.588 -8.730 1.00 90.31 94 VAL A O 1
ATOM 763 N N . TYR A 1 95 ? -1.815 -5.369 -9.078 1.00 88.06 95 TYR A N 1
ATOM 764 C CA . TYR A 1 95 ? -1.905 -5.397 -10.527 1.00 88.06 95 TYR A CA 1
ATOM 765 C C . TYR A 1 95 ? -0.672 -4.741 -11.127 1.00 88.06 95 TYR A C 1
ATOM 767 O O . TYR A 1 95 ? -0.213 -3.707 -10.644 1.00 88.06 95 TYR A O 1
ATOM 775 N N . PHE A 1 96 ? -0.180 -5.327 -12.213 1.00 85.88 96 PHE A N 1
ATOM 776 C CA . PHE A 1 96 ? 0.882 -4.759 -13.028 1.00 85.88 96 PHE A CA 1
ATOM 777 C C . PHE A 1 96 ? 0.306 -4.430 -14.399 1.00 85.88 96 PHE A C 1
ATOM 779 O O . PHE A 1 96 ? -0.235 -5.310 -15.069 1.00 85.88 96 PHE A O 1
ATOM 786 N N . PHE A 1 97 ? 0.429 -3.176 -14.821 1.00 82.19 97 PHE A N 1
ATOM 787 C CA . PHE A 1 97 ? -0.011 -2.730 -16.137 1.00 82.19 97 PHE A CA 1
ATOM 788 C C . PHE A 1 97 ? 1.204 -2.448 -16.995 1.00 82.19 97 PHE A C 1
ATOM 790 O O . PHE A 1 97 ? 2.108 -1.720 -16.594 1.00 82.19 97 PHE A O 1
ATOM 797 N N . THR A 1 98 ? 1.204 -2.984 -18.203 1.00 74.94 98 THR A N 1
ATOM 798 C CA . THR A 1 98 ? 2.136 -2.566 -19.242 1.00 74.94 98 THR A CA 1
ATOM 799 C C . THR A 1 98 ? 1.360 -1.685 -20.201 1.00 74.94 98 THR A C 1
ATOM 801 O O . THR A 1 98 ? 0.300 -2.084 -20.678 1.00 74.94 98 THR A O 1
ATOM 804 N N . GLY A 1 99 ? 1.863 -0.482 -20.470 1.00 67.12 99 GLY A N 1
ATOM 805 C CA . GLY A 1 99 ? 1.290 0.345 -21.522 1.00 67.12 99 GLY A CA 1
ATOM 806 C C . GLY A 1 99 ? 1.468 -0.355 -22.867 1.00 67.12 99 GLY A C 1
ATOM 807 O O . GLY A 1 99 ? 2.595 -0.604 -23.293 1.00 67.12 99 GLY A O 1
ATOM 808 N N . THR A 1 100 ? 0.373 -0.676 -23.550 1.00 59.03 100 THR A N 1
ATOM 809 C CA . THR A 1 100 ? 0.413 -0.893 -24.997 1.00 59.03 100 THR A CA 1
ATOM 810 C C . THR A 1 100 ? 0.631 0.465 -25.662 1.00 59.03 100 THR A C 1
ATOM 812 O O . THR A 1 100 ? 0.014 1.448 -25.262 1.00 59.03 100 THR A O 1
ATOM 815 N N . ARG A 1 101 ? 1.500 0.550 -26.679 1.00 53.72 101 ARG A N 1
ATOM 816 C CA . ARG A 1 101 ? 1.733 1.802 -27.435 1.00 53.72 101 ARG A CA 1
ATOM 817 C C . ARG A 1 101 ? 0.467 2.353 -28.109 1.00 53.72 101 ARG A C 1
ATOM 819 O O . ARG A 1 101 ? 0.442 3.516 -28.491 1.00 53.72 101 ARG A O 1
ATOM 826 N N . GLU A 1 102 ? -0.573 1.537 -28.247 1.00 54.97 102 GLU A N 1
ATOM 827 C CA . GLU A 1 102 ? -1.868 1.960 -28.765 1.00 54.97 102 GLU A CA 1
ATOM 828 C C . GLU A 1 102 ? -2.734 2.546 -27.642 1.00 54.97 102 GLU A C 1
ATOM 830 O O . GLU A 1 102 ? -3.297 1.816 -26.824 1.00 54.97 102 GLU A O 1
ATOM 835 N N . LEU A 1 103 ? -2.860 3.873 -27.616 1.00 50.91 103 LEU A N 1
ATOM 836 C CA . LEU A 1 103 ? -3.888 4.565 -26.841 1.00 50.91 103 LEU A CA 1
ATOM 837 C C . LEU A 1 103 ? -5.220 4.443 -27.595 1.00 50.91 103 LEU A C 1
ATOM 839 O O . LEU A 1 103 ? -5.556 5.292 -28.417 1.00 50.91 103 LEU A O 1
ATOM 843 N N . LYS A 1 104 ? -5.973 3.367 -27.356 1.00 54.31 104 LYS A N 1
ATOM 844 C CA . LYS A 1 104 ? -7.356 3.246 -27.840 1.00 54.31 104 LYS A CA 1
ATOM 845 C C . LYS A 1 104 ? -8.298 3.745 -26.752 1.00 54.31 104 LYS A C 1
ATOM 847 O O . LYS A 1 104 ? -8.461 3.091 -25.724 1.00 54.31 104 LYS A O 1
ATOM 852 N N . ASN A 1 105 ? -8.896 4.915 -26.963 1.00 51.75 105 ASN A N 1
ATOM 853 C CA . ASN A 1 105 ? -9.971 5.392 -26.105 1.00 51.75 105 ASN A CA 1
ATOM 854 C C . ASN A 1 105 ? -11.278 4.710 -26.538 1.00 51.75 105 ASN A C 1
ATOM 856 O O . ASN A 1 105 ? -11.935 5.162 -27.468 1.00 51.75 105 ASN A O 1
ATOM 860 N N . ASN A 1 106 ? -11.616 3.589 -25.898 1.00 59.94 106 ASN A N 1
ATOM 861 C CA . ASN A 1 106 ? -12.849 2.841 -26.178 1.00 59.94 106 ASN A CA 1
ATOM 862 C C . ASN A 1 106 ? -14.063 3.382 -25.403 1.00 59.94 106 ASN A C 1
ATOM 864 O O . ASN A 1 106 ? -15.124 2.758 -25.418 1.00 59.94 106 ASN A O 1
ATOM 868 N N . PHE A 1 107 ? -13.917 4.503 -24.693 1.00 48.59 107 PHE A N 1
ATOM 869 C CA . PHE A 1 107 ? -15.049 5.148 -24.047 1.00 48.59 107 PHE A CA 1
ATOM 870 C C . PHE A 1 107 ? -15.844 5.936 -25.090 1.00 48.59 107 PHE A C 1
ATOM 872 O O . PHE A 1 107 ? -15.244 6.737 -25.813 1.00 48.59 107 PHE A O 1
ATOM 879 N N . PRO A 1 108 ? -17.173 5.741 -25.181 1.00 51.41 108 PRO A N 1
ATOM 880 C CA . PRO A 1 108 ? -17.996 6.615 -25.994 1.00 51.41 108 PRO A CA 1
ATOM 881 C C . PRO A 1 108 ? -17.861 8.036 -25.441 1.00 51.41 108 PRO A C 1
ATOM 883 O O . PRO A 1 108 ? -18.131 8.290 -24.267 1.00 51.41 108 PRO A O 1
ATOM 886 N N . LEU A 1 109 ? -17.385 8.945 -26.289 1.00 51.69 109 LEU A N 1
ATOM 887 C CA . LEU A 1 109 ? -17.547 10.373 -26.065 1.00 51.69 109 LEU A CA 1
ATOM 888 C C . LEU A 1 109 ? -19.045 10.636 -26.239 1.00 51.69 109 LEU A C 1
ATOM 890 O O . LEU A 1 109 ? -19.552 10.537 -27.357 1.00 51.69 109 LEU A O 1
ATOM 894 N N . PHE A 1 110 ? -19.744 10.821 -25.121 1.00 56.25 110 PHE A N 1
ATOM 895 C CA . PHE A 1 110 ? -21.124 11.298 -25.111 1.00 56.25 110 PHE A CA 1
ATOM 896 C C . PHE A 1 110 ? -21.180 12.754 -25.574 1.00 56.25 110 PHE A C 1
ATOM 898 O O . PHE A 1 110 ? -20.260 13.519 -25.196 1.00 56.25 110 PHE A O 1
#

Sequence (110 aa):
MKYDKDYPDMPTAEEGQPRVSLILPFELKMNHEKSLFDLLTLSANKAEKELRLTYPEERVAPVIKKLRRLIAGIHCRRNNQSICILVSPLTEKVYFFTGTRELKNNFPLF

Radius of gyration: 17.04 Å; chains: 1; bounding box: 45×28×44 Å

Organism: NCBI:txid2294116

Secondary structure (DSSP, 8-state):
---SSS-TTSPPTTTSPP-EEEEE---GGG-SHHHHHHHHHHHHHHHHHHHHTTS-HHHHHHHHHHHHHHHHT----STTEEEEEEE-SS-EEEEEEEPPS-----S---

pLDDT: mean 78.23, std 16.58, range [42.38, 96.06]

Foldseek 3Di:
DPPCPPCVPDQDLQRDQQKDKDKFAQDLVCQDLVVQLVVLVVSLVVSLVVSVVRDPCVRSVVQSVLSNVVSVPDDCPDRGWIWIWITTPVDTDIDTDHDDPDPDPPDDPD